Protein AF-A0A453QKR9-F1 (afdb_monomer_lite)

InterPro domains:
  IPR007213 Methyltransferase Ppm1/Ppm2/Tcmp [PF04072] (13-90)
  IPR016651 Leucine carboxyl methyltransferase 1 [PTHR13600] (1-95)
  IPR029063 S-adenosyl-L-methionine-dependent methyltransferase superfamily [G3DSA:3.40.50.150] (1-98)
  IPR029063 S-adenosyl-L-methionine-dependent methyltransferase superfamily [SSF53335] (3-93)

Foldseek 3Di:
DCVVPLDPDPCLCVQDVDDDDDDPVVSVVVSVVVVVVVVVLVCQLCPPPPPPPPDQDEAEAEQCQSPPVQVVCVVVVSHTNYYHYDHDPVSVVSNPDPPDDD

Secondary structure (DSSP, 8-state):
-GGGTSS--SSHHHH-S-PPP--HHHHHHHHHHHHHHHHHHHHHHHTTTTSS--PPPEEEEET-TT--HHHHHHHTT---SEEEEE--HHHHHHH-------

pLDDT: mean 84.2, std 16.64, range [29.81, 97.44]

Sequence (102 aa):
CVTKGYMKDDYVHHFVRRTTKRAPIINRGYYARWSVLRKLMLQFLNAGSGSDDQKRKQILSLGAGFDTTFFQLQDEGLAPYLYVELDFQEGNQQKGCHHQPL

Organism: Aegilops tauschii subsp. strangulata (NCBI:txid200361)

Radius of gyration: 15.28 Å; chains: 1; bounding box: 36×30×44 Å

Structure (mmCIF, N/CA/C/O backbone):
data_AF-A0A453QKR9-F1
#
_entry.id   AF-A0A453QKR9-F1
#
loop_
_atom_site.group_PDB
_atom_site.id
_atom_site.type_symbol
_atom_site.label_atom_id
_atom_site.label_alt_id
_atom_site.label_comp_id
_atom_site.label_asym_id
_atom_site.label_entity_id
_atom_site.label_seq_id
_atom_site.pdbx_PDB_ins_code
_atom_site.Cartn_x
_atom_site.Cartn_y
_atom_site.Cartn_z
_atom_site.occupancy
_atom_site.B_iso_or_equiv
_atom_site.auth_seq_id
_atom_site.auth_comp_id
_atom_site.auth_asym_id
_atom_site.auth_atom_id
_atom_site.pdbx_PDB_model_num
ATOM 1 N N . CYS A 1 1 ? 6.090 -4.534 -11.503 1.00 84.12 1 CYS A N 1
ATOM 2 C CA . CYS A 1 1 ? 5.969 -5.418 -10.326 1.00 84.12 1 CYS A CA 1
ATOM 3 C C . CYS A 1 1 ? 4.712 -6.274 -10.401 1.00 84.12 1 CYS A C 1
ATOM 5 O O . CYS A 1 1 ? 4.870 -7.484 -10.467 1.00 84.12 1 CYS A O 1
ATOM 7 N N . VAL A 1 2 ? 3.521 -5.671 -10.488 1.00 89.31 2 VAL A N 1
ATOM 8 C CA . VAL A 1 2 ? 2.227 -6.383 -10.554 1.00 89.31 2 VAL A CA 1
ATOM 9 C C . VAL A 1 2 ? 2.143 -7.371 -11.721 1.00 89.31 2 VAL A C 1
ATOM 11 O O . VAL A 1 2 ? 2.052 -8.569 -11.502 1.00 89.31 2 VAL A O 1
ATOM 14 N N . THR A 1 3 ? 2.348 -6.909 -12.959 1.00 87.75 3 THR A N 1
ATOM 15 C CA . THR A 1 3 ? 2.320 -7.769 -14.167 1.00 87.75 3 THR A CA 1
ATOM 16 C C . THR A 1 3 ? 3.367 -8.886 -14.186 1.00 87.75 3 THR A C 1
ATOM 18 O O . THR A 1 3 ? 3.274 -9.810 -14.983 1.00 87.75 3 THR A O 1
ATOM 21 N N . LYS A 1 4 ? 4.390 -8.796 -13.329 1.00 89.88 4 LYS A N 1
ATOM 22 C CA . LYS A 1 4 ? 5.443 -9.808 -13.179 1.00 89.88 4 LYS A CA 1
ATOM 23 C C . LYS A 1 4 ? 5.210 -10.721 -11.965 1.00 89.88 4 LYS A C 1
ATOM 25 O O . LYS A 1 4 ? 6.118 -11.459 -11.605 1.00 89.88 4 LYS A O 1
ATOM 30 N N . GLY A 1 5 ? 4.058 -10.615 -11.300 1.00 90.56 5 GLY A N 1
ATOM 31 C CA . GLY A 1 5 ? 3.688 -11.450 -10.156 1.00 90.56 5 GLY A CA 1
ATOM 32 C C . GLY A 1 5 ? 4.434 -11.146 -8.857 1.00 90.56 5 GLY A C 1
ATOM 33 O O . GLY A 1 5 ? 4.384 -11.949 -7.936 1.00 90.56 5 GLY A O 1
ATOM 34 N N . TYR A 1 6 ? 5.134 -10.009 -8.749 1.00 91.69 6 TYR A N 1
ATOM 35 C CA . TYR A 1 6 ? 5.818 -9.659 -7.495 1.00 91.69 6 TYR A CA 1
ATOM 36 C C . TYR A 1 6 ? 4.824 -9.311 -6.386 1.00 91.69 6 TYR A C 1
ATOM 38 O O . TYR A 1 6 ? 5.090 -9.587 -5.230 1.00 91.69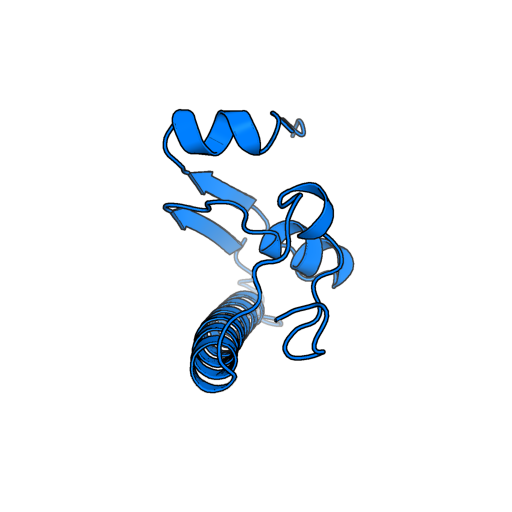 6 TYR A O 1
ATOM 46 N N . MET A 1 7 ? 3.709 -8.671 -6.723 1.00 91.88 7 MET A N 1
ATOM 47 C CA . MET A 1 7 ? 2.661 -8.302 -5.774 1.00 91.88 7 MET A CA 1
ATOM 48 C C . MET A 1 7 ? 1.312 -8.373 -6.483 1.00 91.88 7 MET A C 1
ATOM 50 O O . MET A 1 7 ? 1.258 -8.152 -7.697 1.00 91.88 7 MET A O 1
ATOM 54 N N . LYS A 1 8 ? 0.252 -8.674 -5.732 1.00 91.69 8 LYS A N 1
ATOM 55 C CA . LYS A 1 8 ? -1.123 -8.619 -6.223 1.00 91.69 8 LYS A CA 1
ATOM 56 C C . LYS A 1 8 ? -1.677 -7.227 -5.944 1.00 91.69 8 LYS A C 1
ATOM 58 O O . LYS A 1 8 ? -1.645 -6.783 -4.803 1.00 91.69 8 LYS A O 1
ATOM 63 N N . ASP A 1 9 ? -2.133 -6.556 -6.989 1.00 92.88 9 ASP A N 1
ATOM 64 C CA . ASP A 1 9 ? -2.776 -5.250 -6.905 1.00 92.88 9 ASP A CA 1
ATOM 65 C C . ASP A 1 9 ? -3.659 -5.093 -8.138 1.00 92.88 9 ASP A C 1
ATOM 67 O O . ASP A 1 9 ? -3.176 -4.836 -9.246 1.00 92.88 9 ASP A O 1
ATOM 71 N N . ASP A 1 10 ? -4.952 -5.302 -7.926 1.00 92.81 10 ASP A N 1
ATOM 72 C CA . ASP A 1 10 ? -5.940 -5.300 -8.993 1.00 92.81 10 ASP A CA 1
ATOM 73 C C . ASP A 1 10 ? -6.396 -3.875 -9.341 1.00 92.81 10 ASP A C 1
ATOM 75 O O . ASP A 1 10 ? -7.118 -3.709 -10.310 1.00 92.81 10 ASP A O 1
ATOM 79 N N . TYR A 1 11 ? -5.928 -2.826 -8.649 1.00 91.94 11 TYR A N 1
ATOM 80 C CA . TYR A 1 11 ? -6.430 -1.455 -8.827 1.00 91.94 11 TYR A CA 1
ATOM 81 C C . TYR A 1 11 ? -5.425 -0.503 -9.463 1.00 91.94 11 TYR A C 1
ATOM 83 O O . TYR A 1 11 ? -5.827 0.452 -10.124 1.00 91.94 11 TYR A O 1
ATOM 91 N N . VAL A 1 12 ? -4.116 -0.745 -9.317 1.00 89.50 12 VAL A N 1
ATOM 92 C CA . VAL A 1 12 ? -3.070 0.180 -9.805 1.00 89.50 12 VAL A CA 1
ATOM 93 C C . VAL A 1 12 ? -3.201 0.532 -11.290 1.00 89.50 12 VAL A C 1
ATOM 95 O O . VAL A 1 12 ? -2.782 1.605 -11.724 1.00 89.50 12 VAL A O 1
ATOM 98 N N . HIS A 1 13 ? -3.798 -0.357 -12.083 1.00 87.88 13 HIS A N 1
ATOM 99 C CA . HIS A 1 13 ? -4.000 -0.158 -13.512 1.00 87.88 13 HIS A CA 1
ATOM 100 C C . HIS A 1 13 ? -5.027 0.945 -13.836 1.00 87.88 13 HIS A C 1
ATOM 102 O O . HIS A 1 13 ? -4.963 1.520 -14.922 1.00 87.88 13 HIS A O 1
ATOM 108 N N . HIS A 1 14 ? -5.917 1.290 -12.898 1.00 87.69 14 HIS A N 1
ATOM 109 C CA . HIS A 1 14 ? -6.823 2.437 -13.023 1.00 87.69 14 HIS A CA 1
ATOM 110 C C . HIS A 1 14 ? -6.092 3.778 -12.867 1.00 87.69 14 HIS A C 1
ATOM 112 O O . HIS A 1 14 ? -6.507 4.775 -13.452 1.00 87.69 14 HIS A O 1
ATOM 118 N N . PHE A 1 15 ? -4.975 3.792 -12.133 1.00 84.06 15 PHE A N 1
ATOM 119 C CA . PHE A 1 15 ? -4.227 5.005 -11.796 1.00 84.06 15 PHE A CA 1
ATOM 120 C C . PHE A 1 15 ? -2.987 5.212 -12.674 1.00 84.06 15 PHE A C 1
ATOM 122 O O . PHE A 1 15 ? -2.598 6.341 -12.965 1.00 84.06 15 PHE A O 1
ATOM 129 N N . VAL A 1 16 ? -2.359 4.129 -13.145 1.00 83.56 16 VAL A N 1
ATOM 130 C CA . VAL A 1 16 ? -1.114 4.191 -13.923 1.00 83.56 16 VAL A CA 1
ATOM 131 C C . VAL A 1 16 ? -1.314 3.607 -15.319 1.00 83.56 16 VAL A C 1
ATOM 133 O O . VAL A 1 16 ? -1.372 2.397 -15.515 1.00 83.56 16 VAL A O 1
ATOM 136 N N . ARG A 1 17 ? -1.316 4.484 -16.330 1.00 75.44 17 ARG A N 1
ATOM 137 C CA . ARG A 1 17 ? -1.543 4.111 -17.741 1.00 75.44 17 ARG A CA 1
ATOM 138 C C . ARG A 1 17 ? -0.399 3.343 -18.406 1.00 75.44 17 ARG A C 1
ATOM 140 O O . ARG A 1 17 ? -0.628 2.619 -19.369 1.00 75.44 17 ARG A O 1
ATOM 147 N N . ARG A 1 18 ? 0.851 3.542 -17.973 1.00 76.94 18 ARG A N 1
ATOM 148 C CA . ARG A 1 18 ? 2.036 2.962 -18.632 1.00 76.94 18 ARG A CA 1
ATOM 149 C C . ARG A 1 18 ? 2.885 2.177 -17.648 1.00 76.94 18 ARG A C 1
ATOM 151 O O . ARG A 1 18 ? 3.462 2.736 -16.720 1.00 76.94 18 ARG A O 1
ATOM 158 N N . THR A 1 19 ? 3.056 0.886 -17.911 1.00 77.50 19 THR A N 1
ATOM 159 C CA . THR A 1 19 ? 4.006 0.061 -17.164 1.00 77.50 19 THR A CA 1
ATOM 160 C C . THR A 1 19 ? 5.429 0.316 -17.653 1.00 77.50 19 THR A C 1
ATOM 162 O O . THR A 1 19 ? 5.762 0.010 -18.799 1.00 77.50 19 THR A O 1
ATOM 165 N N . THR A 1 20 ? 6.305 0.823 -16.788 1.00 81.38 20 THR A N 1
ATOM 166 C CA . THR A 1 20 ? 7.736 0.951 -17.100 1.00 81.38 20 THR A CA 1
ATOM 167 C C . THR A 1 20 ? 8.456 -0.368 -16.830 1.00 81.38 20 THR A C 1
ATOM 169 O O . THR A 1 20 ? 8.361 -0.932 -15.735 1.00 81.38 20 THR A O 1
ATOM 172 N N . LYS A 1 21 ? 9.222 -0.871 -17.805 1.00 86.06 21 LYS A N 1
ATOM 173 C CA . LYS A 1 21 ? 10.105 -2.025 -17.583 1.00 86.06 21 LYS A CA 1
ATOM 174 C C . LYS A 1 21 ? 11.281 -1.582 -16.709 1.00 86.06 21 LYS A C 1
ATOM 176 O O . LYS A 1 21 ? 12.017 -0.675 -17.073 1.00 86.06 21 LYS A O 1
ATOM 181 N N . ARG A 1 22 ? 11.457 -2.230 -15.555 1.00 88.94 22 ARG A N 1
ATOM 182 C CA . ARG A 1 22 ? 12.576 -1.995 -14.626 1.00 88.94 22 ARG A CA 1
ATOM 183 C C . ARG A 1 22 ? 13.416 -3.257 -14.459 1.00 88.94 22 ARG A C 1
ATOM 185 O O . ARG A 1 22 ? 12.877 -4.368 -14.579 1.00 88.94 22 ARG A O 1
ATOM 192 N N . ALA A 1 23 ? 14.700 -3.084 -14.141 1.00 94.94 23 ALA A N 1
ATOM 193 C CA . ALA A 1 23 ? 15.618 -4.183 -13.848 1.00 94.94 23 ALA A CA 1
ATOM 194 C C . ALA A 1 23 ? 15.088 -5.076 -12.701 1.00 94.94 23 ALA A C 1
ATOM 196 O O . ALA A 1 23 ? 14.400 -4.573 -11.804 1.00 94.94 23 ALA A O 1
ATOM 197 N N . PRO A 1 24 ? 15.389 -6.390 -12.688 1.00 93.81 24 PRO A N 1
ATOM 198 C CA . PRO A 1 24 ? 14.900 -7.307 -11.655 1.00 93.81 24 PRO A CA 1
ATOM 199 C C . PRO A 1 24 ? 15.223 -6.864 -10.223 1.00 93.81 24 PRO A C 1
ATOM 201 O O . PRO A 1 24 ? 14.357 -6.965 -9.356 1.00 93.81 24 PRO A O 1
ATOM 204 N N . ILE A 1 25 ? 16.420 -6.315 -9.986 1.00 95.38 25 ILE A N 1
ATOM 205 C CA . ILE A 1 25 ? 16.837 -5.826 -8.663 1.00 95.38 25 ILE A CA 1
ATOM 206 C C . ILE A 1 25 ? 15.958 -4.673 -8.163 1.00 95.38 25 ILE A C 1
ATOM 208 O O . ILE A 1 25 ? 15.552 -4.661 -7.005 1.00 95.38 25 ILE A O 1
ATOM 212 N N . ILE A 1 26 ? 15.560 -3.767 -9.060 1.00 94.94 26 ILE A N 1
ATOM 213 C CA . ILE A 1 26 ? 14.647 -2.670 -8.732 1.00 94.94 26 ILE A CA 1
ATOM 214 C C . ILE A 1 26 ? 13.267 -3.228 -8.371 1.00 94.94 26 ILE A C 1
ATOM 216 O O . ILE A 1 26 ? 12.706 -2.847 -7.349 1.00 94.94 26 ILE A O 1
ATOM 220 N N . ASN A 1 27 ? 12.733 -4.180 -9.148 1.00 94.50 27 ASN A N 1
ATOM 221 C CA . ASN A 1 27 ? 11.435 -4.796 -8.833 1.00 94.50 27 ASN A CA 1
ATOM 222 C C . ASN A 1 27 ? 11.451 -5.524 -7.477 1.00 94.50 27 ASN A C 1
ATOM 224 O O . ASN A 1 27 ? 10.471 -5.440 -6.741 1.00 94.50 27 ASN A O 1
ATOM 228 N N . ARG A 1 28 ? 12.564 -6.188 -7.125 1.00 95.69 28 ARG A N 1
ATOM 229 C CA . ARG A 1 28 ? 12.752 -6.804 -5.800 1.00 95.69 28 ARG A CA 1
ATOM 230 C C . ARG A 1 28 ? 12.729 -5.762 -4.682 1.00 95.69 28 ARG A C 1
ATOM 232 O O . ARG A 1 28 ? 12.060 -5.989 -3.682 1.00 95.69 28 ARG A O 1
ATOM 239 N N . GLY A 1 29 ? 13.388 -4.618 -4.869 1.00 97.00 29 GLY A N 1
ATOM 240 C CA . GLY A 1 29 ? 13.341 -3.508 -3.912 1.00 97.00 29 GLY A CA 1
ATOM 241 C C . GLY A 1 29 ? 11.924 -2.958 -3.708 1.00 97.00 29 GLY A C 1
ATOM 242 O O . GLY A 1 29 ? 11.479 -2.808 -2.573 1.00 97.00 29 GLY A O 1
ATOM 243 N N . TYR A 1 30 ? 11.176 -2.740 -4.797 1.00 93.94 30 TYR A N 1
ATOM 244 C CA . TYR A 1 30 ? 9.767 -2.327 -4.717 1.00 93.94 30 TYR A CA 1
ATOM 245 C C . TYR A 1 30 ? 8.900 -3.354 -3.987 1.00 93.94 30 TYR A C 1
ATOM 247 O O . TYR A 1 30 ? 8.071 -2.973 -3.166 1.00 93.94 30 TYR A O 1
ATOM 255 N N . TYR A 1 31 ? 9.100 -4.643 -4.266 1.00 95.56 31 TYR A N 1
ATOM 256 C CA . TYR A 1 31 ? 8.385 -5.706 -3.570 1.00 95.56 31 TYR A CA 1
ATOM 257 C C . TYR A 1 31 ? 8.706 -5.737 -2.076 1.00 95.56 31 TYR A C 1
ATOM 259 O O . TYR A 1 31 ? 7.785 -5.792 -1.274 1.00 95.56 31 TYR A O 1
ATOM 267 N N . ALA A 1 32 ? 9.984 -5.658 -1.698 1.00 97.44 32 ALA A N 1
ATOM 268 C CA . ALA A 1 32 ? 10.391 -5.655 -0.296 1.00 97.44 32 ALA A CA 1
ATOM 269 C C . ALA A 1 32 ? 9.784 -4.468 0.469 1.00 97.44 32 ALA A C 1
ATOM 271 O O . ALA A 1 32 ? 9.262 -4.642 1.566 1.00 97.44 32 ALA A O 1
ATOM 272 N N . ARG A 1 33 ? 9.787 -3.270 -0.132 1.00 95.06 33 ARG A N 1
ATOM 273 C CA . ARG A 1 33 ? 9.118 -2.097 0.446 1.00 95.06 33 ARG A CA 1
ATOM 274 C C . ARG A 1 33 ? 7.621 -2.347 0.647 1.00 95.06 33 ARG A C 1
ATOM 276 O O . ARG A 1 33 ? 7.110 -2.106 1.736 1.00 95.06 33 ARG A O 1
ATOM 283 N N . TRP A 1 34 ? 6.935 -2.817 -0.395 1.00 94.69 34 TRP A N 1
ATOM 284 C CA . TRP A 1 34 ? 5.497 -3.090 -0.350 1.00 94.69 34 TRP A CA 1
ATOM 285 C C . TRP A 1 34 ? 5.150 -4.160 0.695 1.00 94.69 34 TRP A C 1
ATOM 287 O O . TRP A 1 34 ? 4.255 -3.954 1.509 1.00 94.69 34 TRP A O 1
ATOM 297 N N . SER A 1 35 ? 5.894 -5.268 0.734 1.00 95.94 35 SER A N 1
ATOM 298 C CA . SER A 1 35 ? 5.610 -6.395 1.627 1.00 95.94 35 SER A CA 1
ATOM 299 C C . SER A 1 35 ? 5.836 -6.052 3.098 1.00 95.94 35 SER A C 1
ATOM 301 O O . SER A 1 35 ? 5.031 -6.441 3.944 1.00 95.94 35 SER A O 1
ATOM 303 N N . VAL A 1 36 ? 6.886 -5.286 3.413 1.00 97.31 36 VAL A N 1
ATOM 304 C CA . VAL A 1 36 ? 7.149 -4.814 4.779 1.00 97.31 36 VAL A CA 1
ATOM 305 C C . VAL A 1 36 ? 6.055 -3.856 5.238 1.00 97.31 36 VAL A C 1
ATOM 307 O O . VAL A 1 36 ? 5.495 -4.062 6.314 1.00 97.31 36 VAL A O 1
ATOM 310 N N . LEU A 1 37 ? 5.709 -2.852 4.424 1.00 94.94 37 LEU A N 1
ATOM 311 C CA . LEU A 1 37 ? 4.668 -1.886 4.782 1.00 94.94 37 LEU A CA 1
ATOM 312 C C . LEU A 1 37 ? 3.323 -2.584 4.997 1.00 94.94 37 LEU A C 1
ATOM 314 O O . LEU A 1 37 ? 2.685 -2.392 6.029 1.00 94.94 37 LEU A O 1
ATOM 318 N N . ARG A 1 38 ? 2.948 -3.478 4.078 1.00 94.81 38 ARG A N 1
ATOM 319 C CA . ARG A 1 38 ? 1.724 -4.270 4.186 1.00 94.81 38 ARG A CA 1
ATOM 320 C C . ARG A 1 38 ? 1.705 -5.129 5.449 1.00 94.81 38 ARG A C 1
ATOM 322 O O . ARG A 1 38 ? 0.711 -5.132 6.168 1.00 94.81 38 ARG A O 1
ATOM 329 N N . LYS A 1 39 ? 2.807 -5.812 5.775 1.00 96.44 39 LYS A N 1
ATOM 330 C CA . LYS A 1 39 ? 2.909 -6.610 7.007 1.00 96.44 39 LYS A CA 1
ATOM 331 C C . LYS A 1 39 ? 2.706 -5.753 8.260 1.00 96.44 39 LYS A C 1
ATOM 333 O O . LYS A 1 39 ? 1.966 -6.165 9.149 1.00 96.44 39 LYS A O 1
ATOM 338 N N . LEU A 1 40 ? 3.332 -4.578 8.328 1.00 96.75 40 LEU A N 1
ATOM 339 C CA . LEU A 1 40 ? 3.192 -3.661 9.464 1.00 96.75 40 LEU A CA 1
ATOM 340 C C . LEU A 1 40 ? 1.762 -3.121 9.591 1.00 96.75 40 LEU A C 1
ATOM 342 O O . LEU A 1 40 ? 1.221 -3.091 10.695 1.00 96.75 40 LEU A O 1
ATOM 346 N N . MET A 1 41 ? 1.124 -2.765 8.473 1.00 94.81 41 MET A N 1
ATOM 347 C CA . MET A 1 41 ? -0.275 -2.323 8.462 1.00 94.81 41 MET A CA 1
ATOM 348 C C . MET A 1 41 ? -1.211 -3.416 8.971 1.00 94.81 41 MET A C 1
ATOM 350 O O . MET A 1 41 ? -2.031 -3.151 9.843 1.00 94.81 41 MET A O 1
ATOM 354 N N . LEU A 1 42 ? -1.053 -4.656 8.503 1.00 94.81 42 LEU A N 1
ATOM 355 C CA . LEU A 1 42 ? -1.863 -5.783 8.970 1.00 94.81 42 LEU A CA 1
ATOM 356 C C . LEU A 1 42 ? -1.639 -6.080 10.459 1.00 94.81 42 LEU A C 1
ATOM 358 O O . LEU A 1 42 ? -2.592 -6.347 11.184 1.00 94.81 42 LEU A O 1
ATOM 362 N N . GLN A 1 43 ? -0.401 -5.991 10.950 1.00 95.19 43 GLN A N 1
ATOM 363 C CA . GLN A 1 43 ? -0.118 -6.137 12.381 1.00 95.19 43 GLN A CA 1
ATOM 364 C C . GLN A 1 43 ? -0.807 -5.050 13.211 1.00 95.19 43 GLN A C 1
ATOM 366 O O . GLN A 1 43 ? -1.441 -5.364 14.216 1.00 95.19 43 GLN A O 1
ATOM 371 N N . PHE A 1 44 ? -0.749 -3.793 12.768 1.00 94.44 44 PHE A N 1
ATOM 372 C CA . PHE A 1 44 ? -1.474 -2.692 13.399 1.00 94.44 44 PHE A CA 1
ATOM 373 C C . PHE A 1 44 ? -2.992 -2.933 13.386 1.00 94.44 44 PHE A C 1
ATOM 375 O O . PHE A 1 44 ? -3.650 -2.838 14.425 1.00 94.44 44 PHE A O 1
ATOM 382 N N . LEU A 1 45 ? -3.545 -3.331 12.239 1.00 92.56 45 LEU A N 1
ATOM 383 C CA . LEU A 1 45 ? -4.967 -3.636 12.054 1.00 92.56 45 LEU A CA 1
ATOM 384 C C . LEU A 1 45 ? -5.445 -4.854 12.849 1.00 92.56 45 LEU A C 1
ATOM 386 O O . LEU A 1 45 ? -6.603 -4.880 13.252 1.00 92.56 45 LEU A O 1
ATOM 390 N N . ASN A 1 46 ? -4.554 -5.777 13.202 1.00 91.19 46 ASN A N 1
ATOM 391 C CA . ASN A 1 46 ? -4.880 -6.941 14.027 1.00 91.19 46 ASN A CA 1
ATOM 392 C C . ASN A 1 46 ? -4.594 -6.739 15.524 1.00 91.19 46 ASN A C 1
ATOM 394 O O . ASN A 1 46 ? -5.148 -7.465 16.349 1.00 91.19 46 ASN A O 1
ATOM 398 N N . ALA A 1 47 ? -3.780 -5.752 15.910 1.00 90.00 47 ALA A N 1
ATOM 399 C CA . ALA A 1 47 ? -3.428 -5.512 17.312 1.00 90.00 47 ALA A CA 1
ATOM 400 C C . ALA A 1 47 ? -4.668 -5.225 18.186 1.00 90.00 47 ALA A C 1
ATOM 402 O O . ALA A 1 47 ? -5.468 -4.353 17.854 1.00 90.00 47 ALA A O 1
ATOM 403 N N . GLY A 1 48 ? -4.847 -5.944 19.296 1.00 82.00 48 GLY A N 1
ATOM 404 C CA . GLY A 1 48 ? -6.014 -5.764 20.178 1.00 82.00 48 GLY A CA 1
ATOM 405 C C . GLY A 1 48 ? -7.332 -6.335 19.634 1.00 82.00 48 GLY A C 1
ATOM 406 O O . GLY A 1 48 ? -8.402 -6.004 20.137 1.00 82.00 48 GLY A O 1
ATOM 407 N N . SER A 1 49 ? -7.292 -7.185 18.601 1.00 77.06 49 SER A N 1
ATOM 408 C CA . SER A 1 49 ? -8.482 -7.942 18.185 1.00 77.06 49 SER A CA 1
ATOM 409 C C . SER A 1 49 ? -8.824 -8.983 19.256 1.00 77.06 49 SER A C 1
ATOM 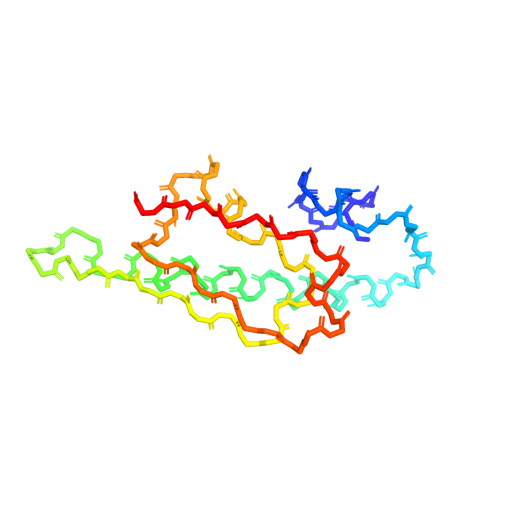411 O O . SER A 1 49 ? -7.961 -9.779 19.619 1.00 77.06 49 SER A O 1
ATOM 413 N N . GLY A 1 50 ? -10.062 -8.976 19.763 1.00 72.19 50 GLY A N 1
ATOM 414 C CA . GLY A 1 50 ? -10.532 -9.919 20.790 1.00 72.19 50 GLY A CA 1
ATOM 415 C C . GLY A 1 50 ? -10.449 -9.429 22.242 1.00 72.19 50 GLY A C 1
ATOM 416 O O . GLY A 1 50 ? -10.777 -10.192 23.144 1.00 72.19 50 GLY A O 1
ATOM 417 N N . SER A 1 51 ? -10.037 -8.181 22.485 1.00 72.50 51 SER A N 1
ATOM 418 C CA . SER A 1 51 ? -10.179 -7.521 23.792 1.00 72.50 51 SER A CA 1
ATOM 419 C C . SER A 1 51 ? -11.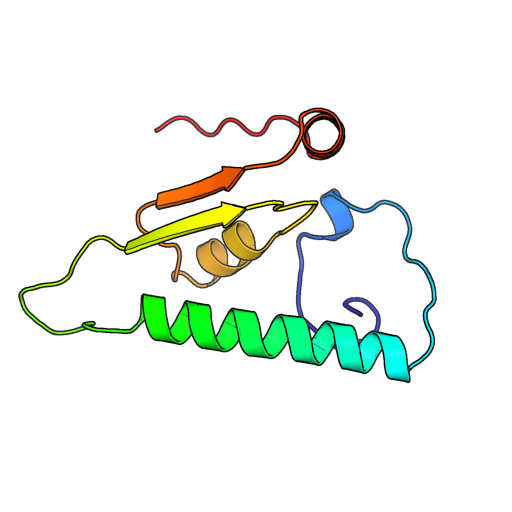410 -6.611 23.823 1.00 72.50 51 SER A C 1
ATOM 421 O O . SER A 1 51 ? -11.727 -6.013 22.796 1.00 72.50 51 SER A O 1
ATOM 423 N N . ASP A 1 52 ? -12.022 -6.423 24.998 1.00 67.44 52 ASP A N 1
ATOM 424 C CA . ASP A 1 52 ? -13.145 -5.483 25.210 1.00 67.44 52 ASP A CA 1
ATOM 425 C C . ASP A 1 52 ? -12.824 -4.035 24.781 1.00 67.44 52 ASP A C 1
ATOM 427 O O . ASP A 1 52 ? -13.722 -3.264 24.454 1.00 67.44 52 ASP A O 1
ATOM 431 N N . ASP A 1 53 ? -11.540 -3.666 24.718 1.00 65.00 53 ASP A N 1
ATOM 432 C CA . ASP A 1 53 ? -11.062 -2.336 24.320 1.00 65.00 53 ASP A CA 1
ATOM 433 C C . ASP A 1 53 ? -10.721 -2.263 22.812 1.00 65.00 53 ASP A C 1
ATOM 435 O O . ASP A 1 53 ? -9.649 -1.797 22.410 1.00 65.00 53 ASP A O 1
ATOM 439 N N . GLN A 1 54 ? -11.607 -2.775 21.944 1.00 73.19 54 GLN A N 1
ATOM 440 C CA . GLN A 1 54 ? -11.440 -2.696 20.485 1.00 73.19 54 GLN A CA 1
ATOM 441 C C . GLN A 1 54 ? -11.511 -1.236 20.002 1.00 73.19 54 GLN A C 1
ATOM 443 O O . GLN A 1 54 ? -12.572 -0.677 19.723 1.00 73.19 54 GLN A O 1
ATOM 448 N N . LYS A 1 55 ? -10.344 -0.600 19.875 1.00 81.00 55 LYS A N 1
ATOM 449 C CA . LYS A 1 55 ? -10.237 0.788 19.406 1.00 81.00 55 LYS A CA 1
ATOM 450 C C . LYS A 1 55 ? -10.422 0.886 17.898 1.00 81.00 55 LYS A C 1
ATOM 452 O O . LYS A 1 55 ? -9.858 0.107 17.129 1.00 81.00 55 LYS A O 1
ATOM 457 N N . ARG A 1 56 ? -11.152 1.920 17.470 1.00 89.38 56 ARG A N 1
ATOM 458 C CA . ARG A 1 56 ? -11.276 2.310 16.059 1.00 89.38 56 ARG A CA 1
ATOM 459 C C . ARG A 1 56 ? -9.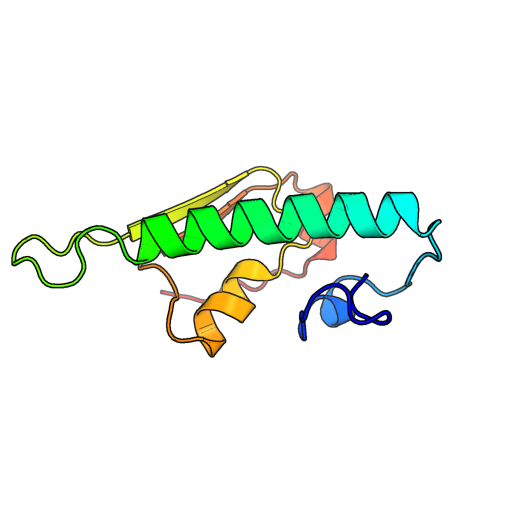906 2.710 15.513 1.00 89.38 56 ARG A C 1
ATOM 461 O O . ARG A 1 56 ? -9.282 3.644 16.014 1.00 89.38 56 ARG A O 1
ATOM 468 N N . LYS A 1 57 ? -9.445 2.005 14.482 1.00 92.19 57 LYS A N 1
ATOM 469 C CA . LYS A 1 57 ? -8.121 2.212 13.881 1.00 92.19 57 LYS A CA 1
ATOM 470 C C . LYS A 1 57 ? -8.209 3.183 12.726 1.00 92.19 57 LYS A C 1
ATOM 472 O O . LYS A 1 57 ? -9.135 3.101 11.926 1.00 92.19 57 LYS A O 1
ATOM 477 N N . GLN A 1 58 ? -7.237 4.078 12.643 1.00 95.00 58 GLN A N 1
ATOM 478 C CA . GLN A 1 58 ? -7.159 5.076 11.589 1.00 95.00 58 GLN A CA 1
ATOM 479 C C . GLN A 1 58 ? -5.789 4.998 10.930 1.00 95.00 58 GLN A C 1
ATOM 481 O O . GLN A 1 58 ? -4.789 4.762 11.610 1.00 95.00 58 GLN A O 1
ATOM 486 N N . ILE A 1 59 ? -5.752 5.180 9.616 1.00 95.50 59 ILE A N 1
ATOM 487 C CA . ILE A 1 59 ? -4.523 5.203 8.829 1.00 95.50 59 ILE A CA 1
ATOM 488 C C . ILE A 1 59 ? -4.455 6.540 8.100 1.00 95.50 59 ILE A C 1
ATOM 490 O O . ILE A 1 59 ? -5.400 6.929 7.421 1.00 95.50 59 ILE A O 1
ATOM 494 N N . LEU A 1 60 ? -3.326 7.231 8.245 1.00 95.75 60 LEU A N 1
ATOM 495 C CA . LEU A 1 60 ? -3.009 8.464 7.533 1.00 95.75 60 LEU A CA 1
ATOM 496 C C . LEU A 1 60 ? -1.822 8.197 6.602 1.00 95.75 60 LEU A C 1
ATOM 498 O O . LEU A 1 60 ? -0.695 8.025 7.068 1.00 95.75 60 LEU A O 1
ATOM 502 N N . SER A 1 61 ? -2.080 8.141 5.298 1.00 94.38 61 SER A N 1
ATOM 503 C CA . SER A 1 61 ? -1.058 7.980 4.264 1.00 94.38 61 SER A CA 1
ATOM 504 C C . SER A 1 61 ? -0.593 9.356 3.786 1.00 94.38 61 SER A C 1
ATOM 506 O O . SER A 1 61 ? -1.365 10.118 3.206 1.00 94.38 61 SER A O 1
ATOM 508 N N . LEU A 1 62 ? 0.667 9.695 4.065 1.00 93.00 62 LEU A N 1
ATOM 509 C CA . LEU A 1 62 ? 1.286 10.966 3.682 1.00 93.00 62 LEU A CA 1
ATOM 510 C C . LEU A 1 62 ? 2.113 10.778 2.406 1.00 93.00 62 LEU A C 1
ATOM 512 O O . LEU A 1 62 ? 3.018 9.944 2.375 1.00 93.00 62 LEU A O 1
ATOM 516 N N . GLY A 1 63 ? 1.827 11.566 1.370 1.00 90.38 63 GLY A N 1
ATOM 517 C CA . GLY A 1 63 ? 2.406 11.384 0.038 1.00 90.38 63 GLY A CA 1
ATOM 518 C C . GLY A 1 63 ? 1.882 10.115 -0.635 1.00 90.38 63 GLY A C 1
ATOM 519 O O . GLY A 1 63 ? 2.668 9.305 -1.129 1.00 90.38 63 GLY A O 1
ATOM 520 N N . ALA A 1 64 ? 0.561 9.910 -0.592 1.00 87.38 64 ALA A N 1
ATOM 521 C CA . ALA A 1 64 ? -0.070 8.663 -1.024 1.00 87.38 64 ALA A CA 1
ATOM 522 C C . ALA A 1 64 ? 0.127 8.357 -2.524 1.00 87.38 64 ALA A C 1
ATOM 524 O O . ALA A 1 64 ? 0.023 7.209 -2.939 1.00 87.38 64 ALA A O 1
ATOM 525 N N . GLY A 1 65 ? 0.425 9.333 -3.376 1.00 88.00 65 GLY A N 1
ATOM 526 C CA . GLY A 1 65 ? 0.904 9.139 -4.746 1.00 88.00 65 GLY A CA 1
ATOM 527 C C . GLY A 1 65 ? -0.115 8.520 -5.696 1.00 88.00 65 GLY A C 1
ATOM 528 O O . GLY A 1 65 ? -0.875 9.234 -6.323 1.00 88.00 65 GLY A O 1
ATOM 529 N N . PHE A 1 66 ? -0.106 7.193 -5.829 1.00 87.75 66 PHE A N 1
ATOM 530 C CA . PHE A 1 66 ? -1.107 6.355 -6.521 1.00 87.75 66 PHE A CA 1
ATOM 531 C C . PHE A 1 66 ? -1.364 5.075 -5.717 1.00 87.75 66 PHE A C 1
ATOM 533 O O . PHE A 1 66 ? -1.580 4.007 -6.284 1.00 87.75 66 PHE A O 1
ATOM 540 N N . ASP A 1 67 ? -1.237 5.174 -4.393 1.00 89.50 67 ASP A N 1
ATOM 541 C CA . ASP A 1 67 ? -1.488 4.073 -3.477 1.00 89.50 67 ASP A CA 1
ATOM 542 C C . ASP A 1 67 ? -2.918 3.556 -3.654 1.00 89.50 67 ASP A C 1
ATOM 544 O O . ASP A 1 67 ? -3.869 4.312 -3.843 1.00 89.50 67 ASP A O 1
ATOM 548 N N . THR A 1 68 ? -3.024 2.237 -3.655 1.00 93.44 68 THR A N 1
ATOM 549 C CA . THR A 1 68 ? -4.250 1.457 -3.839 1.00 93.44 68 THR A CA 1
ATOM 550 C C . THR A 1 68 ? -4.510 0.575 -2.618 1.00 93.44 68 THR A C 1
ATOM 552 O O . THR A 1 68 ? -5.415 -0.259 -2.627 1.00 93.44 68 THR A O 1
ATOM 555 N N . THR A 1 69 ? -3.708 0.736 -1.558 1.00 93.50 69 THR A N 1
ATOM 556 C CA . THR A 1 69 ? -3.762 -0.088 -0.350 1.00 93.50 69 THR A CA 1
ATOM 557 C C . THR A 1 69 ? -5.134 -0.033 0.315 1.00 93.50 69 THR A C 1
ATOM 559 O O . THR A 1 69 ? -5.590 -1.057 0.817 1.00 93.50 69 THR A O 1
ATOM 562 N N . PHE A 1 70 ? -5.819 1.116 0.288 1.00 94.00 70 PHE A N 1
ATOM 563 C CA . PHE A 1 70 ? -7.180 1.225 0.813 1.00 94.00 70 PHE A CA 1
ATOM 564 C C . PHE A 1 70 ? -8.140 0.231 0.143 1.00 94.00 70 PHE A C 1
ATOM 566 O O . PHE A 1 70 ? -8.766 -0.564 0.840 1.00 94.00 70 PHE A O 1
ATOM 573 N N . PHE A 1 71 ? -8.194 0.219 -1.193 1.00 94.56 71 PHE A N 1
ATOM 574 C CA . PHE A 1 71 ? -9.073 -0.682 -1.944 1.00 94.56 71 PHE A CA 1
ATOM 575 C C . PHE A 1 71 ? -8.734 -2.153 -1.676 1.00 94.56 71 PHE A C 1
ATOM 577 O O . PHE A 1 71 ? -9.623 -2.957 -1.418 1.00 94.56 71 PHE A O 1
ATOM 584 N N . GLN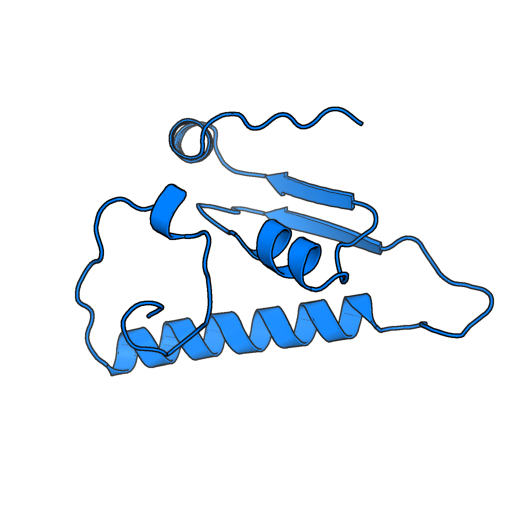 A 1 72 ? -7.440 -2.490 -1.627 1.00 94.69 72 GLN A N 1
ATOM 585 C CA . GLN A 1 72 ? -6.992 -3.844 -1.282 1.00 94.69 72 GLN A CA 1
ATOM 586 C C . GLN A 1 72 ? -7.458 -4.268 0.119 1.00 94.69 72 GLN A C 1
ATOM 588 O O . GLN A 1 72 ? -7.946 -5.379 0.295 1.00 94.69 72 GLN A O 1
ATOM 593 N N . LEU A 1 73 ? -7.320 -3.396 1.124 1.00 94.31 73 LEU A N 1
ATOM 594 C CA . LEU A 1 73 ? -7.770 -3.686 2.488 1.00 94.31 73 LEU A CA 1
ATOM 595 C C . LEU A 1 73 ? -9.295 -3.799 2.577 1.00 94.31 73 LEU A C 1
ATOM 597 O O . LEU A 1 73 ? -9.793 -4.607 3.358 1.00 94.31 73 LEU A O 1
ATOM 601 N N . GLN A 1 74 ? -10.030 -3.012 1.791 1.00 94.75 74 GLN A N 1
ATOM 602 C CA . GLN A 1 74 ? -11.488 -3.066 1.732 1.00 94.75 74 GLN A CA 1
ATOM 603 C C . GLN A 1 74 ? -11.988 -4.404 1.182 1.00 94.75 74 GLN A C 1
ATOM 605 O O . GLN A 1 74 ? -12.805 -5.046 1.841 1.00 94.75 74 GLN A O 1
ATOM 610 N N . ASP A 1 75 ? -11.449 -4.865 0.053 1.00 95.06 75 ASP A N 1
ATOM 611 C CA . ASP A 1 75 ? -11.815 -6.161 -0.535 1.00 95.06 75 ASP A CA 1
ATOM 612 C C . ASP A 1 75 ? -11.413 -7.349 0.350 1.00 95.06 75 ASP A C 1
ATOM 614 O O . ASP A 1 75 ? -12.065 -8.392 0.347 1.00 95.06 75 ASP A O 1
ATOM 618 N N . GLU A 1 76 ? -10.359 -7.193 1.152 1.00 94.50 76 GLU A N 1
ATOM 619 C CA . GLU A 1 76 ? -9.929 -8.194 2.132 1.00 94.50 76 GLU A CA 1
ATOM 620 C C . GLU A 1 76 ? -10.764 -8.185 3.424 1.00 94.50 76 GLU A C 1
ATOM 622 O O . GLU A 1 76 ? -10.562 -9.044 4.282 1.00 94.50 76 GLU A O 1
ATOM 627 N N . GLY A 1 77 ? -11.690 -7.232 3.593 1.00 93.44 77 GLY A N 1
ATOM 628 C CA . GLY A 1 77 ? -12.477 -7.075 4.821 1.00 93.44 77 GLY A CA 1
ATOM 629 C C . GLY A 1 77 ? -11.662 -6.561 6.015 1.00 93.44 77 GLY A C 1
ATOM 630 O O . GLY A 1 77 ? -12.052 -6.750 7.164 1.00 93.44 77 GLY A O 1
ATOM 631 N N . LEU A 1 78 ? -10.521 -5.922 5.749 1.00 93.56 78 LEU A N 1
ATOM 632 C CA . LEU A 1 78 ? -9.556 -5.425 6.735 1.00 93.56 78 LEU A CA 1
ATOM 633 C C . LEU A 1 78 ? -9.448 -3.893 6.729 1.00 93.56 78 LEU A C 1
ATOM 635 O O . LEU A 1 78 ? -8.487 -3.334 7.260 1.00 93.56 78 LEU A O 1
ATOM 639 N N . ALA A 1 79 ? -10.403 -3.196 6.110 1.00 92.56 79 ALA A N 1
ATOM 640 C CA . ALA A 1 79 ? -10.404 -1.740 6.072 1.00 92.56 79 ALA A CA 1
ATOM 641 C C . ALA A 1 79 ? -10.419 -1.143 7.498 1.00 92.56 79 ALA A C 1
ATOM 643 O O . ALA A 1 79 ? -11.189 -1.592 8.353 1.00 92.56 79 ALA A O 1
ATOM 644 N N . PRO A 1 80 ? -9.577 -0.128 7.780 1.00 93.56 80 PRO A N 1
ATOM 645 C CA . PRO A 1 80 ? -9.647 0.598 9.042 1.00 93.56 80 PRO A CA 1
ATOM 646 C C . PRO A 1 80 ? -10.965 1.370 9.156 1.00 93.56 80 PRO A C 1
ATOM 648 O O . PRO A 1 80 ? -11.665 1.594 8.173 1.00 93.56 80 PRO A O 1
ATOM 651 N N . TYR A 1 81 ? -11.249 1.871 10.359 1.00 93.12 81 TYR A N 1
ATOM 652 C CA . TYR A 1 81 ? -12.379 2.773 10.579 1.00 93.12 81 TYR A CA 1
ATOM 653 C C . TYR A 1 81 ? -12.259 4.064 9.753 1.00 93.12 81 TYR A C 1
ATOM 655 O O . TYR A 1 81 ? -13.264 4.589 9.287 1.00 93.12 81 TYR A O 1
ATOM 663 N N . LEU A 1 82 ? -11.037 4.575 9.571 1.00 94.19 82 LEU A N 1
ATOM 664 C CA . LEU A 1 82 ? -10.773 5.722 8.706 1.00 94.19 82 LEU A CA 1
ATOM 665 C C . LEU A 1 82 ? -9.441 5.546 7.975 1.00 94.19 82 LEU A C 1
ATOM 667 O O . LEU A 1 82 ? -8.432 5.197 8.592 1.00 94.19 82 LEU A O 1
ATOM 671 N N . TYR A 1 83 ? -9.429 5.825 6.674 1.00 95.62 83 TYR A N 1
ATOM 672 C CA . TYR A 1 83 ? -8.219 5.892 5.861 1.00 95.62 83 TYR A CA 1
ATOM 673 C C . TYR A 1 83 ? -8.169 7.260 5.180 1.00 95.62 83 TYR A C 1
ATOM 675 O O . TYR A 1 83 ? -9.055 7.592 4.399 1.00 95.62 83 TYR A O 1
ATOM 683 N N . VAL A 1 84 ? -7.156 8.065 5.493 1.00 94.38 84 VAL A N 1
ATOM 684 C CA . VAL A 1 84 ? -6.971 9.403 4.920 1.00 94.38 84 VAL A CA 1
ATOM 685 C C . VAL A 1 84 ? -5.697 9.418 4.097 1.00 94.38 84 VAL A C 1
ATOM 687 O O . VAL A 1 84 ? -4.631 9.048 4.584 1.00 94.38 84 VAL A O 1
ATOM 690 N N . GLU A 1 85 ? -5.802 9.892 2.862 1.00 92.81 85 GLU A N 1
ATOM 691 C CA . GLU A 1 85 ? -4.663 10.142 1.988 1.00 92.81 85 GLU A CA 1
ATOM 692 C C . GLU A 1 85 ? -4.410 11.642 1.879 1.00 92.81 85 GLU A C 1
ATOM 694 O O . GLU A 1 85 ? -5.314 12.412 1.558 1.00 92.81 85 GLU A O 1
ATOM 699 N N . LEU A 1 86 ? -3.170 12.056 2.124 1.00 90.94 86 LEU A N 1
ATOM 700 C CA . LEU A 1 86 ? -2.716 13.420 1.896 1.00 90.94 86 LEU A CA 1
ATOM 701 C C . LEU A 1 86 ? -1.638 13.413 0.820 1.00 90.94 86 LEU A C 1
ATOM 703 O O . LEU A 1 86 ? -0.667 12.662 0.907 1.00 90.94 86 LEU A O 1
ATOM 707 N N . ASP A 1 87 ? -1.793 14.272 -0.179 1.00 88.69 87 ASP A N 1
ATOM 708 C CA . ASP A 1 87 ? -0.799 14.485 -1.225 1.00 88.69 87 ASP A CA 1
ATOM 709 C C . ASP A 1 87 ? -0.881 15.919 -1.759 1.00 88.69 87 ASP A C 1
ATOM 711 O O . ASP A 1 87 ? -1.882 16.617 -1.567 1.00 88.69 87 ASP A O 1
ATOM 715 N N . PHE A 1 88 ? 0.171 16.366 -2.440 1.00 83.38 88 PHE A N 1
ATOM 716 C CA . PHE A 1 88 ? 0.169 17.642 -3.137 1.00 83.38 88 PHE A CA 1
ATOM 717 C C . PHE A 1 88 ? -0.890 17.651 -4.244 1.00 83.38 88 PHE A C 1
ATOM 719 O O . PHE A 1 88 ? -1.160 16.639 -4.896 1.00 83.38 88 PHE A O 1
ATOM 726 N N . GLN A 1 89 ? -1.479 18.827 -4.486 1.00 67.56 89 GLN A N 1
ATOM 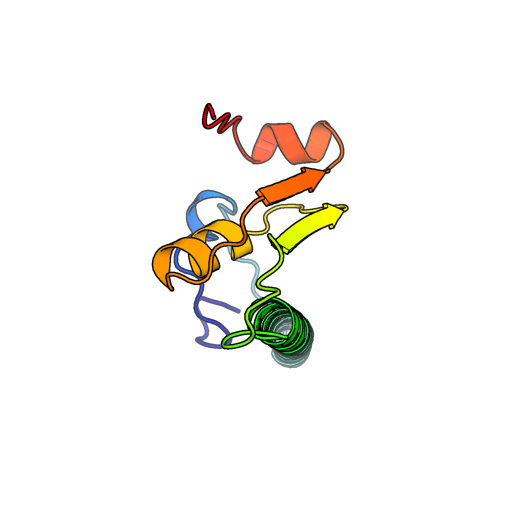727 C CA . GLN A 1 89 ? -2.576 18.983 -5.444 1.00 67.56 89 GLN A CA 1
ATOM 728 C C . GLN A 1 89 ? -2.213 18.482 -6.848 1.00 67.56 89 GLN A C 1
ATOM 730 O O . GLN A 1 89 ? -3.051 17.861 -7.495 1.00 67.56 89 GLN A O 1
ATOM 735 N N . GLU A 1 90 ? -0.968 18.670 -7.292 1.00 61.94 90 GLU A N 1
ATOM 736 C CA . GLU A 1 90 ? -0.477 18.182 -8.590 1.00 61.94 90 GLU A CA 1
ATOM 737 C C . GLU A 1 90 ? -0.549 16.649 -8.728 1.00 61.94 90 GLU A C 1
ATOM 739 O O . GLU A 1 90 ? -0.880 16.149 -9.804 1.00 61.94 90 GLU A O 1
ATOM 744 N N . GLY A 1 91 ? -0.305 15.903 -7.643 1.00 55.34 91 GLY A N 1
ATOM 745 C CA . GLY A 1 91 ? -0.463 14.446 -7.599 1.00 55.34 91 GLY A CA 1
ATOM 746 C C . GLY A 1 91 ? -1.931 14.015 -7.517 1.00 55.34 91 GLY A C 1
ATOM 747 O O . GLY A 1 91 ? -2.344 13.063 -8.178 1.00 55.34 91 GLY A O 1
ATOM 748 N N . ASN A 1 92 ? -2.754 14.768 -6.781 1.00 52.38 92 ASN A N 1
ATOM 749 C CA . ASN A 1 92 ? -4.170 14.451 -6.585 1.00 52.38 92 ASN A CA 1
ATOM 750 C C . ASN A 1 92 ? -5.020 14.645 -7.862 1.00 52.38 92 ASN A C 1
ATOM 752 O O . ASN A 1 92 ? -5.947 13.877 -8.115 1.00 52.38 92 ASN A O 1
ATOM 756 N N . GLN A 1 93 ? -4.679 15.607 -8.733 1.00 48.38 93 GLN A N 1
ATOM 757 C CA . GLN A 1 93 ? -5.408 15.818 -10.000 1.00 48.38 93 GLN A CA 1
ATOM 758 C C . GLN A 1 93 ? -5.318 14.618 -10.959 1.00 48.38 93 GLN A C 1
ATOM 760 O O . GLN A 1 93 ? -6.213 14.414 -11.777 1.00 48.38 93 GLN A O 1
ATOM 765 N N . GLN A 1 94 ? -4.264 13.800 -10.852 1.00 52.81 94 GLN A N 1
ATOM 766 C CA . GLN A 1 94 ? -4.103 12.583 -11.654 1.00 52.81 94 GLN A CA 1
ATOM 767 C C . GLN A 1 94 ? -4.808 11.364 -11.043 1.00 52.81 94 GLN A C 1
ATOM 769 O O . GLN A 1 94 ? -5.040 10.390 -11.758 1.00 52.81 94 GLN A O 1
ATOM 774 N N . LYS A 1 95 ? -5.168 11.409 -9.750 1.00 54.81 95 LYS A N 1
ATOM 775 C CA . LYS A 1 95 ? -5.905 10.335 -9.067 1.00 54.81 95 LYS A CA 1
ATOM 776 C C . LYS A 1 95 ? -7.407 10.334 -9.366 1.00 54.81 95 LYS A C 1
ATOM 778 O O . LYS A 1 95 ? -8.036 9.294 -9.214 1.00 54.81 95 LYS A O 1
ATOM 783 N N . GLY A 1 96 ? -7.965 11.456 -9.825 1.00 46.09 96 GLY A N 1
ATOM 784 C CA . GLY A 1 96 ? -9.408 11.639 -9.975 1.00 46.09 96 GLY A CA 1
ATOM 785 C C . GLY A 1 96 ? -10.085 11.753 -8.606 1.00 46.09 96 GLY A C 1
ATOM 786 O O . GLY A 1 96 ? -9.994 10.851 -7.780 1.00 46.09 96 GLY A O 1
ATOM 787 N N . CYS A 1 97 ? -10.755 12.877 -8.343 1.00 41.22 97 CYS A N 1
ATOM 788 C CA . CYS A 1 97 ? -11.530 13.091 -7.119 1.00 41.22 97 CYS A CA 1
ATOM 789 C C . CYS A 1 97 ? -12.588 11.989 -6.924 1.00 41.22 97 CYS A C 1
ATOM 791 O O . CYS A 1 97 ? -13.711 12.118 -7.405 1.00 41.22 97 CYS A O 1
ATOM 793 N N . HIS A 1 98 ? -12.270 10.944 -6.162 1.00 43.03 98 HIS A N 1
ATOM 794 C CA . HIS A 1 98 ? -13.262 10.068 -5.549 1.00 43.03 98 HIS A CA 1
ATOM 795 C C . HIS A 1 98 ? -13.488 10.530 -4.111 1.00 43.03 98 HIS A C 1
ATOM 797 O O . HIS A 1 98 ? -12.933 10.003 -3.154 1.00 43.03 98 HIS A O 1
ATOM 803 N N . HIS A 1 99 ? -14.304 11.574 -3.978 1.00 33.38 99 HIS A N 1
ATOM 804 C CA . HIS A 1 99 ? -14.931 11.923 -2.712 1.00 33.38 99 HIS A CA 1
ATOM 805 C C . HIS A 1 99 ? -16.035 10.882 -2.466 1.00 33.38 99 HIS A C 1
ATOM 807 O O . HIS A 1 99 ? -17.090 10.954 -3.093 1.00 33.38 99 HIS A O 1
ATOM 813 N N . GLN A 1 100 ? -15.781 9.866 -1.636 1.00 39.97 100 GLN A N 1
ATOM 814 C CA . GLN A 1 100 ? -16.860 9.023 -1.113 1.00 39.97 100 GLN A CA 1
ATOM 815 C C . GLN A 1 100 ? -17.430 9.704 0.141 1.00 39.97 100 GLN A C 1
ATOM 817 O O . GLN A 1 100 ? -16.665 9.965 1.072 1.00 39.97 100 GLN A O 1
ATOM 822 N N . PRO A 1 101 ? -18.728 10.064 0.151 1.00 29.81 101 PRO A N 1
ATOM 823 C CA . PRO A 1 101 ? -19.361 10.669 1.312 1.00 29.81 101 PRO A CA 1
ATOM 824 C C . PRO A 1 101 ? -19.462 9.656 2.459 1.00 29.81 101 PRO A C 1
ATOM 826 O O . PRO A 1 101 ? -19.558 8.450 2.224 1.00 29.81 101 PRO A O 1
ATOM 829 N N . LEU A 1 102 ? -19.397 10.211 3.672 1.00 32.94 102 LEU A N 1
ATOM 830 C CA . LEU A 1 102 ? -19.550 9.560 4.977 1.00 32.94 102 LEU A CA 1
ATOM 831 C C . LEU A 1 102 ? -20.766 8.630 5.063 1.00 32.94 102 LEU A C 1
ATOM 833 O O . LEU A 1 102 ? -21.832 9.006 4.525 1.00 32.94 102 LEU A O 1
#